Protein AF-A0A7X1ZLN8-F1 (afdb_mon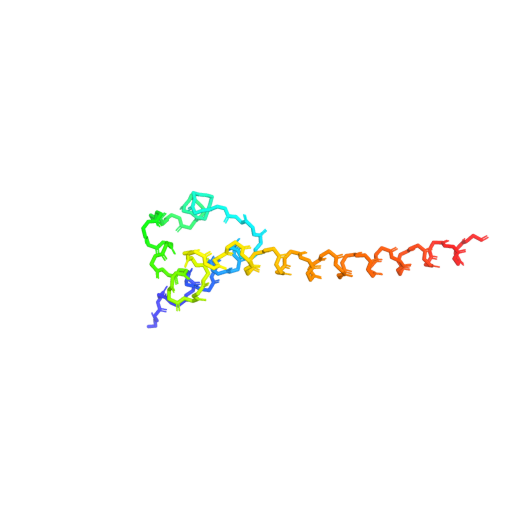omer_lite)

Foldseek 3Di:
DDPVPPLLVVLVVVVLVPDDLVVSCVVSVHDSVVSQVSCVVVVCDDPCNVVVSVVSVVVVVVVVVVVVVVVVVVVVVVD

Structure (mmCIF, N/CA/C/O backbone):
data_AF-A0A7X1ZLN8-F1
#
_entry.id   AF-A0A7X1ZLN8-F1
#
loop_
_atom_site.group_PDB
_atom_site.id
_atom_site.type_symbol
_atom_site.label_atom_id
_atom_site.label_alt_id
_atom_site.label_comp_id
_atom_site.label_asym_id
_atom_site.label_entity_id
_atom_site.label_seq_id
_atom_site.pdbx_PDB_ins_code
_atom_site.Cartn_x
_atom_site.Cartn_y
_atom_site.Cartn_z
_atom_site.occupancy
_atom_site.B_iso_or_equiv
_atom_site.auth_seq_id
_atom_site.auth_comp_id
_atom_site.auth_asym_id
_atom_site.auth_atom_id
_atom_site.pdbx_PDB_model_num
ATOM 1 N N . MET A 1 1 ? 6.522 -14.683 25.403 1.00 37.56 1 MET A N 1
ATOM 2 C CA . MET A 1 1 ? 6.964 -13.964 24.184 1.00 37.56 1 MET A CA 1
ATOM 3 C C . MET A 1 1 ? 5.743 -13.446 23.432 1.00 37.56 1 MET A C 1
ATOM 5 O O . MET A 1 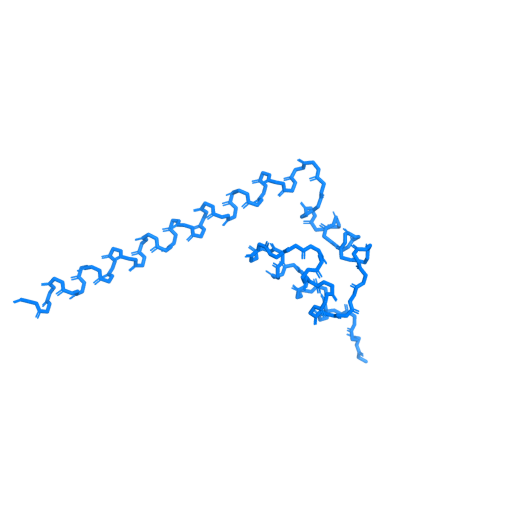1 ? 4.738 -14.141 23.350 1.00 37.56 1 MET A O 1
ATOM 9 N N . ASN A 1 2 ? 5.793 -12.187 23.003 1.00 42.69 2 ASN A N 1
ATOM 10 C CA . ASN A 1 2 ? 4.649 -11.317 22.721 1.00 42.69 2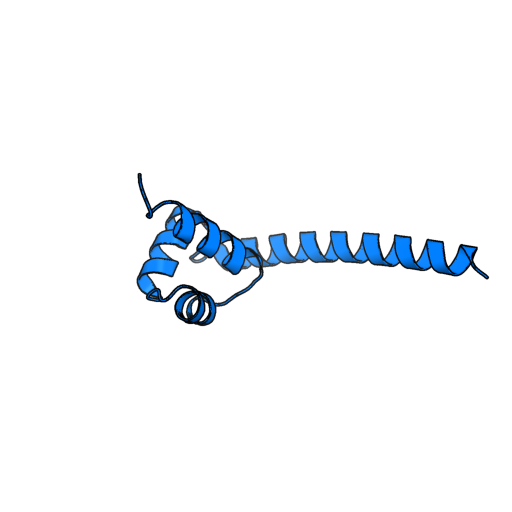 ASN A CA 1
ATOM 11 C C . ASN A 1 2 ? 4.208 -11.409 21.238 1.00 42.69 2 ASN A C 1
ATOM 13 O O . ASN A 1 2 ? 4.845 -10.815 20.380 1.00 42.69 2 ASN A O 1
ATOM 17 N N . ARG A 1 3 ? 3.120 -12.130 20.917 1.00 50.97 3 ARG A N 1
ATOM 18 C CA . ARG A 1 3 ? 2.587 -12.302 19.535 1.00 50.97 3 ARG A CA 1
ATOM 19 C C . ARG A 1 3 ? 1.947 -11.035 18.925 1.00 50.97 3 ARG A C 1
ATOM 21 O O . ARG A 1 3 ? 1.459 -11.068 17.800 1.00 50.97 3 ARG A O 1
ATOM 28 N N . SER A 1 4 ? 1.901 -9.926 19.664 1.00 52.09 4 SER A N 1
ATOM 29 C CA . SER A 1 4 ? 1.204 -8.690 19.271 1.00 52.09 4 SER A CA 1
ATOM 30 C C . SER A 1 4 ? 2.036 -7.736 18.391 1.00 52.09 4 SER A C 1
ATOM 32 O O . SER A 1 4 ? 1.470 -6.822 17.782 1.00 52.09 4 SER A O 1
ATOM 34 N N . SER A 1 5 ? 3.353 -7.952 18.274 1.00 57.12 5 SER A N 1
ATOM 35 C CA . SER A 1 5 ? 4.254 -7.110 17.470 1.00 57.12 5 SER A CA 1
ATOM 36 C C . SER A 1 5 ? 4.238 -7.429 15.969 1.00 57.12 5 SER A C 1
ATOM 38 O O . SER A 1 5 ? 4.412 -6.520 15.163 1.00 57.12 5 SER A O 1
ATOM 40 N N . ASP A 1 6 ? 3.966 -8.677 15.584 1.00 65.25 6 ASP A N 1
ATOM 41 C CA . ASP A 1 6 ? 4.118 -9.162 14.203 1.00 65.25 6 ASP A CA 1
ATOM 42 C C . ASP A 1 6 ? 3.046 -8.597 13.250 1.00 65.25 6 ASP A C 1
ATOM 44 O O . ASP A 1 6 ? 3.328 -7.843 12.314 1.00 65.25 6 ASP A O 1
ATOM 48 N N . LYS A 1 7 ? 1.766 -8.790 13.601 1.00 76.81 7 LYS A N 1
ATOM 49 C CA . LYS A 1 7 ? 0.626 -8.279 12.814 1.00 76.81 7 LYS A CA 1
ATOM 50 C C . LYS A 1 7 ? 0.648 -6.757 12.643 1.00 76.81 7 LYS A C 1
ATOM 52 O O . LYS A 1 7 ? 0.132 -6.217 11.669 1.00 76.81 7 LYS A O 1
ATOM 57 N N . SER A 1 8 ? 1.243 -6.056 13.603 1.00 82.25 8 SER A N 1
ATOM 58 C CA . SER A 1 8 ? 1.340 -4.600 13.620 1.00 82.25 8 SER A CA 1
ATOM 59 C C . SER A 1 8 ? 2.269 -4.047 12.538 1.00 82.25 8 SER A C 1
ATOM 61 O O . SER A 1 8 ? 1.966 -2.984 11.992 1.00 82.25 8 SER A O 1
ATOM 63 N N . GLY A 1 9 ? 3.376 -4.735 12.243 1.00 89.19 9 GLY A N 1
ATOM 64 C CA . GLY A 1 9 ? 4.281 -4.383 11.146 1.00 89.19 9 GLY A CA 1
ATOM 65 C C . GLY A 1 9 ? 3.694 -4.764 9.789 1.00 89.19 9 GLY A C 1
ATOM 66 O O . GLY A 1 9 ? 3.772 -3.995 8.829 1.00 89.19 9 GLY A O 1
ATOM 67 N N . GLU A 1 10 ? 3.010 -5.904 9.727 1.00 93.75 10 GLU A N 1
ATOM 68 C CA . GLU A 1 10 ? 2.432 -6.393 8.480 1.00 93.75 10 GLU A CA 1
ATOM 69 C C . GLU A 1 10 ? 1.278 -5.517 7.963 1.00 93.75 10 GLU A C 1
ATOM 71 O O . GLU A 1 10 ? 1.223 -5.219 6.770 1.00 93.75 10 GLU A O 1
ATOM 76 N N . ILE A 1 11 ? 0.428 -4.980 8.851 1.00 94.56 11 ILE A N 1
ATOM 77 C CA . ILE A 1 11 ? -0.597 -3.981 8.488 1.00 94.56 11 ILE A CA 1
ATOM 78 C C . ILE A 1 11 ? 0.027 -2.763 7.785 1.00 94.56 11 ILE A C 1
ATOM 80 O O . ILE A 1 11 ? -0.519 -2.271 6.796 1.00 94.56 11 ILE A O 1
ATOM 84 N N . ILE A 1 12 ? 1.165 -2.271 8.288 1.00 91.19 12 ILE A N 1
ATOM 85 C CA . ILE A 1 12 ? 1.856 -1.097 7.733 1.00 91.19 12 ILE A CA 1
ATOM 86 C C . ILE A 1 12 ? 2.421 -1.428 6.354 1.00 91.19 12 ILE A C 1
ATOM 88 O O . ILE A 1 12 ? 2.194 -0.676 5.406 1.00 91.19 12 ILE A O 1
ATOM 92 N N . LYS A 1 13 ? 3.110 -2.569 6.228 1.00 91.00 13 LYS A N 1
ATOM 93 C CA . LYS A 1 13 ? 3.690 -3.030 4.961 1.00 91.00 13 LYS A CA 1
ATOM 94 C C . LYS A 1 13 ? 2.617 -3.162 3.881 1.00 91.00 13 LYS A C 1
ATOM 96 O O . LYS A 1 13 ? 2.753 -2.573 2.812 1.00 91.00 13 LYS A O 1
ATOM 101 N N . LEU A 1 14 ? 1.522 -3.860 4.183 1.00 92.25 14 LEU A N 1
ATOM 102 C CA . LEU A 1 14 ? 0.412 -4.038 3.246 1.00 92.25 14 LEU A CA 1
ATOM 103 C C . LEU A 1 14 ? -0.257 -2.699 2.897 1.00 92.25 14 LEU A C 1
ATOM 105 O O . LEU A 1 14 ? -0.638 -2.487 1.746 1.00 92.25 14 LEU A O 1
ATOM 109 N N . ARG A 1 15 ? -0.364 -1.757 3.848 1.00 90.19 15 ARG A N 1
ATOM 110 C CA . ARG A 1 15 ? -0.925 -0.434 3.543 1.00 90.19 15 ARG A CA 1
ATOM 111 C C . ARG A 1 15 ? -0.035 0.372 2.601 1.00 90.19 15 ARG A C 1
ATOM 113 O O . ARG A 1 15 ? -0.567 0.963 1.667 1.00 90.19 15 ARG A O 1
ATOM 120 N N . LYS A 1 16 ? 1.285 0.369 2.809 1.00 85.00 16 LYS A N 1
ATOM 121 C CA . LYS A 1 16 ? 2.263 1.017 1.911 1.00 85.00 16 LYS A CA 1
ATOM 122 C C . LYS A 1 16 ? 2.295 0.382 0.519 1.00 85.00 16 LYS A C 1
ATOM 124 O O . LYS A 1 16 ? 2.540 1.057 -0.475 1.00 85.00 16 LYS A O 1
ATOM 129 N N . GLN A 1 17 ? 1.974 -0.907 0.429 1.00 86.06 17 GLN A N 1
ATOM 130 C CA . GLN A 1 17 ? 1.777 -1.588 -0.852 1.00 86.06 17 GLN A CA 1
ATOM 131 C C . GLN A 1 17 ? 0.500 -1.147 -1.587 1.00 86.06 17 GLN A C 1
ATOM 133 O O . GLN A 1 17 ? 0.375 -1.433 -2.774 1.00 86.06 17 GLN A O 1
ATOM 138 N N . GLY A 1 18 ? -0.410 -0.426 -0.922 1.00 85.38 18 GLY A N 1
ATOM 139 C CA . GLY A 1 18 ? -1.641 0.112 -1.503 1.00 85.38 18 GLY A CA 1
ATOM 140 C C . GLY A 1 18 ? -2.908 -0.666 -1.141 1.00 85.38 18 GLY A C 1
ATOM 141 O O . GLY A 1 18 ? -3.996 -0.294 -1.579 1.00 85.38 18 GLY A O 1
ATOM 142 N N . LEU A 1 19 ? -2.821 -1.717 -0.315 1.00 90.88 19 LEU A N 1
ATOM 143 C CA . LEU A 1 19 ? -3.995 -2.529 0.015 1.00 90.88 19 LEU A CA 1
ATOM 144 C C . LEU A 1 19 ? -5.014 -1.742 0.849 1.00 90.88 19 LEU A C 1
ATOM 146 O O . LEU A 1 19 ? -4.671 -0.968 1.752 1.00 90.88 19 LEU A O 1
ATOM 150 N N . THR A 1 20 ? -6.297 -1.974 0.566 1.00 91.12 20 THR A N 1
ATOM 151 C CA . THR A 1 20 ? -7.419 -1.407 1.325 1.00 91.12 20 THR A CA 1
ATOM 152 C C . THR A 1 20 ? -7.544 -2.068 2.699 1.00 91.12 20 THR A C 1
ATOM 154 O O . THR A 1 20 ? -7.068 -3.179 2.924 1.00 91.12 20 THR A O 1
ATOM 157 N N . TYR A 1 21 ? -8.237 -1.417 3.639 1.00 93.62 21 TYR A N 1
ATOM 158 C CA . TYR A 1 21 ? -8.454 -1.998 4.974 1.00 93.62 21 TYR A CA 1
ATOM 159 C C . TYR A 1 21 ? -9.244 -3.307 4.912 1.00 93.62 21 TYR A C 1
ATOM 161 O O . TYR A 1 21 ? -9.116 -4.139 5.802 1.00 93.62 21 TYR A O 1
ATOM 169 N N . GLN A 1 22 ? -10.059 -3.484 3.870 1.00 93.81 22 GLN A N 1
ATOM 170 C CA . GLN A 1 22 ? -10.774 -4.728 3.633 1.00 93.81 22 GLN A CA 1
ATOM 171 C C . GLN A 1 22 ? -9.819 -5.862 3.263 1.00 93.81 22 GLN A C 1
ATOM 173 O O . GLN A 1 22 ? -9.789 -6.858 3.974 1.00 93.81 22 GLN A O 1
ATOM 178 N N . ALA A 1 23 ? -8.985 -5.666 2.240 1.00 94.56 23 ALA A N 1
ATOM 179 C CA . ALA A 1 23 ? -8.028 -6.680 1.800 1.00 94.56 23 ALA A CA 1
ATOM 180 C C . ALA A 1 23 ? -7.029 -7.052 2.912 1.00 94.56 23 ALA A C 1
ATOM 182 O O . ALA A 1 23 ? -6.698 -8.220 3.104 1.00 94.56 23 ALA A O 1
ATOM 183 N N . ILE A 1 24 ? -6.580 -6.066 3.700 1.00 95.69 24 ILE A N 1
ATOM 184 C CA . ILE A 1 24 ? -5.723 -6.313 4.872 1.00 95.69 24 ILE A CA 1
ATOM 185 C C . ILE A 1 24 ? -6.472 -7.140 5.930 1.00 95.69 24 ILE A C 1
ATOM 187 O O . ILE A 1 24 ? -5.889 -8.041 6.531 1.00 95.69 24 ILE A O 1
ATOM 191 N N . GLY A 1 25 ? -7.752 -6.843 6.166 1.00 95.81 25 GLY A N 1
ATOM 192 C CA . GLY A 1 25 ? -8.582 -7.544 7.145 1.00 95.81 25 GLY A CA 1
ATOM 193 C C . GLY A 1 25 ? -8.847 -8.994 6.777 1.00 95.81 25 GLY A C 1
ATOM 194 O O . GLY A 1 25 ? -8.697 -9.865 7.628 1.00 95.81 25 GLY A O 1
ATOM 195 N N . GLU A 1 26 ? -9.153 -9.253 5.508 1.00 96.81 26 GLU A N 1
ATOM 196 C CA . GLU A 1 26 ? -9.314 -10.601 4.957 1.00 96.81 26 GLU A CA 1
ATOM 197 C C . GLU A 1 26 ? -8.009 -11.402 5.081 1.00 96.81 26 GLU A C 1
ATOM 199 O O . GLU A 1 26 ? -8.020 -12.530 5.566 1.00 96.81 26 GLU A O 1
ATOM 204 N N . LYS A 1 27 ? -6.862 -10.792 4.746 1.00 95.94 27 LYS A N 1
ATOM 205 C CA . LYS A 1 27 ? -5.555 -11.465 4.786 1.00 95.94 27 LYS A CA 1
ATOM 206 C C . LYS A 1 27 ? -5.064 -11.778 6.202 1.00 95.94 27 LYS A C 1
ATOM 208 O O . LYS A 1 27 ? -4.487 -12.835 6.431 1.00 95.94 27 LYS A O 1
ATOM 213 N N . LEU A 1 28 ? -5.251 -10.855 7.147 1.00 94.94 28 LEU A N 1
ATOM 214 C CA . LEU A 1 28 ? -4.717 -10.982 8.513 1.00 94.94 28 LEU A CA 1
ATOM 215 C C . LEU A 1 28 ? -5.750 -11.475 9.538 1.00 94.94 28 LEU A C 1
ATOM 217 O O . LEU A 1 28 ? -5.422 -11.614 10.726 1.00 94.94 28 LEU A O 1
ATOM 221 N N . ASN A 1 29 ? -6.981 -11.725 9.083 1.00 95.12 29 ASN A N 1
ATOM 222 C CA . ASN A 1 29 ? -8.156 -12.003 9.901 1.00 95.12 29 ASN A CA 1
ATOM 223 C C . ASN A 1 29 ? -8.353 -10.937 10.997 1.00 95.12 29 ASN A C 1
ATOM 225 O O . ASN A 1 29 ? -8.356 -11.222 12.197 1.00 95.12 29 ASN A O 1
ATOM 229 N N . LEU A 1 30 ? -8.419 -9.670 10.576 1.00 94.69 30 LEU A N 1
ATOM 230 C CA . LEU A 1 30 ? -8.552 -8.501 11.448 1.00 94.69 30 LEU A CA 1
ATOM 231 C C . LEU A 1 30 ? -9.730 -7.625 11.024 1.00 94.69 30 LEU A C 1
ATOM 233 O O . LEU A 1 30 ? -10.023 -7.459 9.843 1.00 94.69 30 LEU A O 1
ATOM 237 N N . SER A 1 31 ? -10.376 -6.981 11.997 1.00 95.88 31 SER A N 1
ATOM 238 C CA . SER A 1 31 ? -11.441 -6.024 11.699 1.00 95.88 31 SER A CA 1
ATOM 239 C C . SER A 1 31 ? -10.889 -4.734 11.080 1.00 95.88 31 SER A C 1
ATOM 241 O O . SER A 1 31 ? -9.799 -4.262 11.426 1.00 95.88 31 SER A O 1
ATOM 243 N N . LYS A 1 32 ? -11.696 -4.085 10.227 1.00 95.12 32 LYS A N 1
ATOM 244 C CA . LYS A 1 32 ? -11.372 -2.765 9.645 1.00 95.12 32 LYS A CA 1
ATOM 245 C C . LYS A 1 32 ? -11.059 -1.721 10.730 1.00 95.12 32 LYS A C 1
ATOM 247 O O . LYS A 1 32 ? -10.187 -0.876 10.543 1.00 95.12 32 LYS A O 1
ATOM 252 N N . VAL A 1 33 ? -11.722 -1.809 11.888 1.00 95.19 33 VAL A N 1
ATOM 253 C CA . VAL A 1 33 ? -11.498 -0.917 13.039 1.00 95.19 33 VAL A CA 1
ATOM 254 C C . VAL A 1 33 ? -10.114 -1.126 13.658 1.00 95.19 33 VAL A C 1
ATOM 256 O O . VAL A 1 33 ? -9.438 -0.144 13.971 1.00 95.19 33 VAL A O 1
ATOM 259 N N . ALA A 1 34 ? -9.668 -2.376 13.821 1.00 93.69 34 ALA A N 1
ATOM 260 C CA . ALA A 1 34 ? -8.334 -2.677 14.345 1.00 93.69 34 ALA A CA 1
ATOM 261 C C . ALA A 1 34 ? -7.237 -2.123 13.421 1.00 93.69 34 ALA A C 1
ATOM 263 O O . ALA A 1 34 ? -6.299 -1.472 13.886 1.00 93.69 34 ALA A O 1
ATOM 264 N N . ILE A 1 35 ? -7.414 -2.295 12.108 1.00 94.62 35 ILE A N 1
ATOM 265 C CA . ILE A 1 35 ? -6.509 -1.775 11.076 1.00 94.62 35 ILE A CA 1
ATOM 266 C C . ILE A 1 35 ? -6.472 -0.246 11.104 1.00 94.62 35 ILE A C 1
ATOM 268 O O . ILE A 1 35 ? -5.391 0.334 11.180 1.00 94.62 35 ILE A O 1
ATOM 272 N N . TYR A 1 36 ? -7.633 0.416 11.123 1.00 92.88 36 TYR A N 1
ATOM 273 C CA . TYR A 1 36 ? -7.709 1.875 11.209 1.00 92.88 36 TYR A CA 1
ATOM 274 C C . TYR A 1 36 ? -7.005 2.414 12.459 1.00 92.88 36 TYR A C 1
ATOM 276 O O . TYR A 1 36 ? -6.199 3.336 12.356 1.00 92.88 36 TYR A O 1
ATOM 284 N N . LYS A 1 37 ? -7.263 1.830 13.639 1.00 92.44 37 LYS A N 1
ATOM 285 C CA . LYS A 1 37 ? -6.614 2.252 14.892 1.00 92.44 37 LYS A CA 1
ATOM 286 C C . LYS A 1 37 ? -5.094 2.116 14.811 1.00 92.44 37 LYS A C 1
ATOM 288 O O . LYS A 1 37 ? -4.389 3.010 15.274 1.00 92.44 37 LYS A O 1
ATOM 293 N N . ARG A 1 38 ? -4.593 1.026 14.219 1.00 92.12 38 ARG A N 1
ATOM 294 C CA . ARG A 1 38 ? -3.155 0.814 14.024 1.00 92.12 38 ARG A CA 1
ATOM 295 C C . ARG A 1 38 ? -2.570 1.847 13.063 1.00 92.12 38 ARG A C 1
ATOM 297 O O . ARG A 1 38 ? -1.642 2.545 13.442 1.00 92.12 38 ARG A O 1
ATOM 304 N N . LEU A 1 39 ? -3.147 2.000 11.872 1.00 90.56 39 LEU A N 1
ATOM 305 C CA . LEU A 1 39 ? -2.657 2.935 10.855 1.00 90.56 39 LEU A CA 1
ATOM 306 C C . LEU A 1 39 ? -2.756 4.398 11.298 1.00 90.56 39 LEU A C 1
ATOM 308 O O . LEU A 1 39 ? -1.891 5.193 10.950 1.00 90.56 39 LEU A O 1
ATOM 312 N N . LYS A 1 40 ? -3.765 4.762 12.097 1.00 89.56 40 LYS A N 1
ATOM 313 C CA . LYS A 1 40 ? -3.897 6.115 12.652 1.00 89.56 40 LYS A CA 1
ATOM 314 C C . LYS A 1 40 ? -2.754 6.457 13.608 1.00 89.56 40 LYS A C 1
ATOM 316 O O . LYS A 1 40 ? -2.255 7.574 13.545 1.00 89.56 40 LYS A O 1
ATOM 321 N N . LYS A 1 41 ? -2.326 5.513 14.458 1.00 87.69 41 LYS A N 1
ATOM 322 C CA . LYS A 1 41 ? -1.163 5.707 15.348 1.00 87.69 41 LYS A CA 1
ATOM 323 C C . LYS A 1 41 ? 0.128 5.967 14.570 1.00 87.69 41 LYS A C 1
ATOM 325 O O . LYS A 1 41 ? 0.984 6.688 15.054 1.00 87.69 41 LYS A O 1
ATOM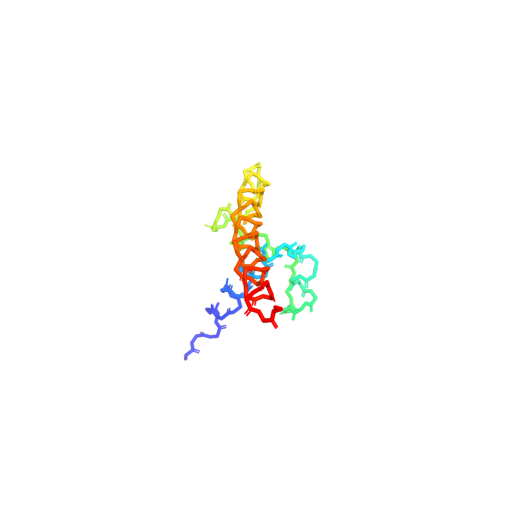 330 N N . GLU A 1 42 ? 0.224 5.410 13.369 1.00 84.62 42 GLU A N 1
ATOM 331 C CA . GLU A 1 42 ? 1.387 5.518 12.483 1.00 84.62 42 GLU A CA 1
ATOM 332 C C . GLU A 1 42 ? 1.246 6.660 11.452 1.00 84.62 42 GLU A C 1
ATOM 334 O O . GLU A 1 42 ? 2.048 6.763 10.532 1.00 84.62 42 GLU A O 1
ATOM 339 N N . GLY A 1 43 ? 0.197 7.493 11.534 1.00 83.69 43 GLY A N 1
ATOM 340 C CA . GLY A 1 43 ? -0.031 8.596 10.583 1.00 83.69 43 GLY A CA 1
ATOM 341 C C . GLY A 1 43 ? -0.455 8.167 9.167 1.00 83.69 43 GLY A C 1
ATOM 342 O O . GLY A 1 43 ? -0.516 8.986 8.251 1.00 83.69 43 GLY A O 1
ATOM 343 N N . LEU A 1 44 ? -0.795 6.891 8.974 1.00 84.50 44 LEU A N 1
ATOM 344 C CA . LEU A 1 44 ? -1.172 6.292 7.688 1.00 84.50 44 LEU A CA 1
ATOM 345 C C . LEU A 1 44 ? -2.692 6.232 7.464 1.00 84.50 44 LEU A C 1
ATOM 347 O O . LEU A 1 44 ? -3.154 5.663 6.472 1.00 84.50 44 LEU A O 1
ATOM 351 N N . ALA A 1 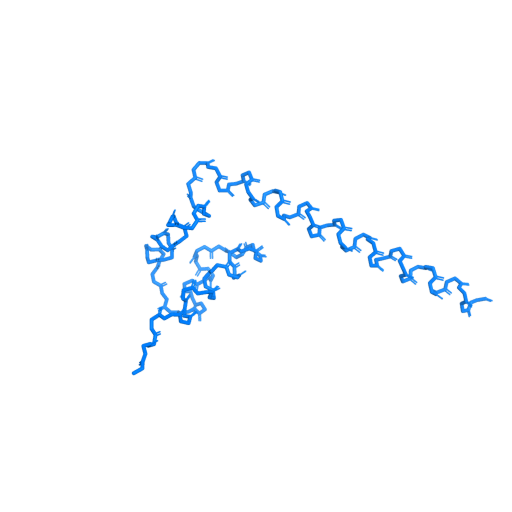45 ? -3.492 6.826 8.352 1.00 86.19 45 ALA A N 1
ATOM 352 C CA . ALA A 1 45 ? -4.947 6.942 8.230 1.00 86.19 45 ALA A CA 1
ATOM 353 C C . ALA A 1 45 ? -5.429 8.356 8.599 1.00 86.19 45 ALA A C 1
ATOM 355 O O . ALA A 1 45 ? -4.900 8.972 9.519 1.00 86.19 45 ALA A O 1
ATOM 356 N N . GLY A 1 46 ? -6.467 8.855 7.916 1.00 79.94 46 GLY A N 1
ATOM 357 C CA . GLY A 1 46 ? -7.036 10.197 8.131 1.00 79.94 46 GLY A CA 1
ATOM 358 C C . GLY A 1 46 ? -6.804 11.164 6.962 1.00 79.94 46 GLY A C 1
ATOM 359 O O . GLY A 1 46 ? -6.331 10.755 5.908 1.00 79.94 46 GLY A O 1
ATOM 360 N N . ARG A 1 47 ? -7.143 12.451 7.141 1.00 70.62 47 ARG A N 1
ATOM 361 C CA . ARG A 1 47 ? -7.151 13.478 6.073 1.00 70.62 47 ARG A CA 1
ATOM 362 C C . ARG A 1 47 ? -5.804 13.678 5.348 1.00 70.62 47 ARG A C 1
ATOM 364 O O . ARG A 1 47 ? -5.822 14.057 4.188 1.00 70.62 47 ARG A O 1
ATOM 371 N N . GLY A 1 48 ? -4.665 13.361 5.976 1.00 68.50 48 GLY A N 1
ATOM 372 C CA . GLY A 1 48 ? -3.329 13.390 5.343 1.00 68.50 48 GLY A CA 1
ATOM 373 C C . GLY A 1 48 ? -2.859 12.058 4.737 1.00 68.50 48 GLY A C 1
ATOM 374 O O . GLY A 1 48 ? -1.820 12.001 4.089 1.00 68.50 48 GLY A O 1
ATOM 375 N N . SER A 1 49 ? -3.621 10.975 4.922 1.00 76.19 49 SER A N 1
ATOM 376 C CA . SER A 1 49 ? -3.252 9.619 4.483 1.00 76.19 49 SER A CA 1
ATOM 377 C C . SER A 1 49 ? -3.133 9.500 2.964 1.00 76.19 49 SER A C 1
ATOM 379 O O . SER A 1 49 ? -2.271 8.769 2.480 1.00 76.19 49 SER A O 1
ATOM 381 N N . LEU A 1 50 ? -3.976 10.225 2.220 1.00 75.44 50 LEU A N 1
ATOM 382 C CA . LEU A 1 50 ? -3.951 10.211 0.759 1.00 75.44 50 LEU A CA 1
ATOM 383 C C . LEU A 1 50 ? -2.691 10.891 0.215 1.00 75.44 50 LEU A C 1
ATOM 385 O O . LEU A 1 50 ? -2.053 10.343 -0.672 1.00 75.44 50 LEU A O 1
ATOM 389 N N . VAL A 1 51 ? -2.289 12.030 0.789 1.00 80.06 51 VAL A N 1
ATOM 390 C CA . VAL A 1 51 ? -1.061 12.745 0.394 1.00 80.06 51 VAL A CA 1
ATOM 391 C C . VAL A 1 51 ? 0.170 11.867 0.624 1.00 80.06 51 VAL A C 1
ATOM 393 O O . VAL A 1 51 ? 0.993 11.724 -0.274 1.00 80.06 51 VAL A O 1
ATOM 396 N N . ASN A 1 52 ? 0.252 11.204 1.782 1.00 74.50 52 ASN A N 1
ATOM 397 C CA . ASN A 1 52 ? 1.342 10.270 2.073 1.00 74.50 52 ASN A CA 1
ATOM 398 C C . ASN A 1 52 ? 1.352 9.078 1.100 1.00 74.50 52 ASN A C 1
ATOM 400 O O . ASN A 1 52 ? 2.411 8.687 0.633 1.00 74.50 52 ASN A O 1
ATOM 404 N N . GLN A 1 53 ? 0.182 8.534 0.744 1.00 77.31 53 GLN A N 1
ATOM 405 C CA . GLN A 1 53 ? 0.086 7.454 -0.247 1.00 77.31 53 GLN A CA 1
ATOM 406 C C . GLN A 1 53 ? 0.516 7.884 -1.641 1.00 77.31 53 GLN A C 1
ATOM 408 O O . GLN A 1 53 ? 1.206 7.127 -2.310 1.00 77.31 53 GLN A O 1
ATOM 413 N N . VAL A 1 54 ? 0.110 9.074 -2.081 1.00 83.94 54 VAL A N 1
ATOM 414 C CA . VAL A 1 54 ? 0.518 9.605 -3.384 1.00 83.94 54 VAL A CA 1
ATOM 415 C C . VAL A 1 54 ? 2.035 9.786 -3.421 1.00 83.94 54 VAL A C 1
ATOM 417 O O . VAL A 1 54 ? 2.657 9.352 -4.383 1.00 83.94 54 VAL A O 1
ATOM 420 N N . ARG A 1 55 ? 2.637 10.323 -2.353 1.00 84.69 55 ARG A N 1
ATOM 421 C CA . ARG A 1 55 ? 4.095 10.469 -2.247 1.00 84.69 55 ARG A CA 1
ATOM 422 C C . ARG A 1 55 ? 4.825 9.120 -2.273 1.00 84.69 55 ARG A C 1
ATOM 424 O O . ARG A 1 55 ? 5.728 8.945 -3.081 1.00 84.69 55 ARG A O 1
ATOM 431 N N . ASP A 1 56 ? 4.402 8.157 -1.452 1.00 82.62 56 ASP A N 1
ATOM 432 C CA . ASP A 1 56 ? 5.007 6.815 -1.411 1.00 82.62 56 ASP A CA 1
ATOM 433 C C . ASP A 1 56 ? 4.875 6.093 -2.777 1.00 82.62 56 ASP A C 1
ATOM 435 O O . ASP A 1 56 ? 5.757 5.335 -3.185 1.00 82.62 56 ASP A O 1
ATOM 439 N N . LEU A 1 57 ? 3.772 6.314 -3.509 1.00 85.44 57 LEU A N 1
ATOM 440 C CA . LEU A 1 57 ? 3.591 5.790 -4.868 1.00 85.44 57 LEU A CA 1
ATOM 441 C C . LEU A 1 57 ? 4.516 6.473 -5.879 1.00 85.44 57 LEU A C 1
ATOM 443 O O . LEU A 1 57 ? 5.073 5.783 -6.726 1.00 85.44 57 LEU A O 1
ATOM 447 N N . GLN A 1 58 ? 4.696 7.792 -5.789 1.00 89.50 58 GLN A N 1
ATOM 448 C CA . GLN A 1 58 ? 5.628 8.533 -6.644 1.00 89.50 58 GLN A CA 1
ATOM 449 C C . GLN A 1 58 ? 7.068 8.041 -6.460 1.00 89.50 58 GLN A C 1
ATOM 451 O O . GLN A 1 58 ? 7.765 7.824 -7.444 1.00 89.50 58 GLN A O 1
ATOM 456 N N . GLU A 1 59 ? 7.497 7.796 -5.219 1.00 90.62 59 GLU A N 1
ATOM 457 C CA . GLU A 1 59 ? 8.820 7.228 -4.926 1.00 90.62 59 GLU A CA 1
ATOM 458 C C . GLU A 1 59 ? 9.004 5.851 -5.587 1.00 90.62 59 GLU A C 1
ATOM 460 O O . GLU A 1 59 ? 9.995 5.636 -6.282 1.00 90.62 59 GLU A O 1
ATOM 465 N N . ARG A 1 60 ? 8.010 4.957 -5.476 1.00 90.44 60 ARG A N 1
ATOM 466 C CA . ARG A 1 60 ? 8.043 3.631 -6.124 1.00 90.44 60 ARG A CA 1
ATOM 467 C C . ARG A 1 60 ? 8.060 3.705 -7.649 1.00 90.44 60 ARG A C 1
ATOM 469 O O . ARG A 1 60 ? 8.718 2.888 -8.283 1.00 90.44 60 ARG A O 1
ATOM 476 N N . VAL A 1 61 ? 7.324 4.642 -8.247 1.00 95.12 61 VAL A N 1
ATOM 477 C CA . VAL A 1 61 ? 7.349 4.845 -9.705 1.00 95.12 61 VAL A CA 1
ATOM 478 C C . VAL A 1 61 ? 8.745 5.275 -10.148 1.00 95.12 61 VAL A C 1
ATOM 480 O O . VAL A 1 61 ? 9.280 4.672 -11.070 1.00 95.12 61 VAL A O 1
ATOM 483 N N . ASN A 1 62 ? 9.374 6.216 -9.441 1.00 95.88 62 ASN A N 1
ATOM 484 C CA . A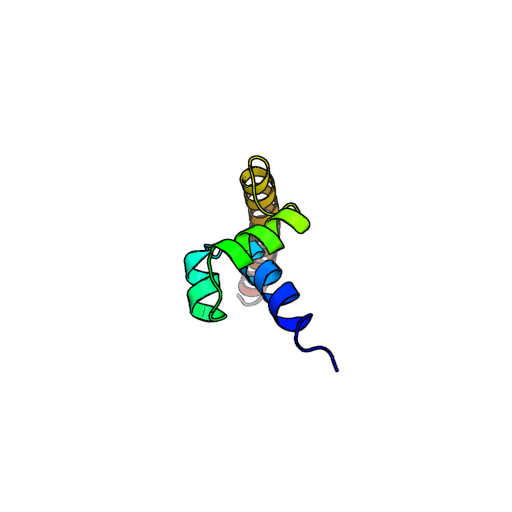SN A 1 62 ? 10.728 6.669 -9.766 1.00 95.88 62 ASN A CA 1
ATOM 485 C C . ASN A 1 62 ? 11.770 5.538 -9.669 1.00 95.88 62 ASN A C 1
ATOM 487 O O . ASN A 1 62 ? 12.720 5.501 -10.448 1.00 95.88 62 ASN A O 1
ATOM 491 N N . GLU A 1 63 ? 11.631 4.633 -8.696 1.00 96.00 63 GLU A N 1
ATOM 492 C CA . GLU A 1 63 ? 12.492 3.448 -8.570 1.00 96.00 63 GLU A CA 1
ATOM 493 C C . GLU A 1 63 ? 12.305 2.492 -9.755 1.00 96.00 63 GLU A C 1
ATOM 495 O O . GLU A 1 63 ? 13.284 2.116 -10.398 1.00 96.00 63 GLU A O 1
ATOM 500 N N . LEU A 1 64 ? 11.056 2.170 -10.104 1.00 95.81 64 LEU A N 1
ATOM 501 C CA . LEU A 1 64 ? 10.744 1.302 -11.243 1.00 95.81 64 LEU A CA 1
ATOM 502 C C . LEU A 1 64 ? 11.206 1.899 -12.576 1.00 95.81 64 LEU A C 1
ATOM 504 O O . LEU A 1 64 ? 11.692 1.174 -13.439 1.00 95.81 64 LEU A O 1
ATOM 508 N N . GLU A 1 65 ? 11.075 3.212 -12.758 1.00 97.75 65 GLU A N 1
ATOM 509 C CA . GLU A 1 65 ? 11.573 3.899 -13.950 1.00 97.75 65 GLU A CA 1
ATOM 510 C C . GLU A 1 65 ? 13.090 3.738 -14.095 1.00 97.75 65 GLU A C 1
ATOM 512 O O . GLU A 1 65 ? 13.566 3.439 -15.188 1.00 97.75 65 GLU A O 1
ATOM 517 N N . LYS A 1 66 ? 13.852 3.849 -12.997 1.00 97.38 66 LYS A N 1
ATOM 518 C CA . LYS A 1 66 ? 15.302 3.597 -13.016 1.00 97.38 66 LYS A CA 1
ATOM 519 C C . LYS A 1 66 ? 15.627 2.154 -13.390 1.00 97.38 66 LYS A C 1
ATOM 521 O O . LYS A 1 66 ? 16.466 1.941 -14.260 1.00 97.38 66 LYS A O 1
ATOM 526 N N . GLU A 1 67 ? 14.946 1.182 -12.785 1.00 97.19 67 GLU A N 1
ATOM 527 C CA . GLU A 1 67 ? 15.132 -0.239 -13.111 1.00 97.19 67 GLU A CA 1
ATOM 528 C C . GLU A 1 67 ? 14.848 -0.518 -14.596 1.00 97.19 67 GLU A C 1
ATOM 530 O O . GLU A 1 67 ? 15.599 -1.231 -15.264 1.00 97.19 67 GLU A O 1
ATOM 535 N N . VAL A 1 68 ? 13.793 0.086 -15.150 1.00 97.44 68 VAL A N 1
ATOM 536 C CA . VAL A 1 68 ? 13.450 -0.037 -16.572 1.00 97.44 68 VAL A CA 1
ATOM 537 C C . VAL A 1 68 ? 14.548 0.541 -17.467 1.00 97.44 68 VAL A C 1
ATOM 539 O O . VAL A 1 68 ? 14.885 -0.075 -18.480 1.00 97.44 68 VAL A O 1
ATOM 542 N N . GLU A 1 69 ? 15.124 1.692 -17.119 1.00 97.44 69 GLU A N 1
ATOM 543 C CA . GLU A 1 69 ? 16.223 2.287 -17.889 1.00 97.44 69 GLU A CA 1
ATOM 544 C C . GLU A 1 69 ? 17.500 1.438 -17.840 1.00 97.44 69 GLU A C 1
ATOM 546 O O . GLU A 1 69 ? 18.160 1.246 -18.865 1.00 97.44 69 GLU A O 1
ATOM 551 N N . GLU A 1 70 ? 17.820 0.850 -16.687 1.00 96.94 70 GLU A N 1
ATOM 552 C CA . GLU A 1 70 ? 18.941 -0.085 -16.556 1.00 96.94 70 GLU A CA 1
ATOM 553 C C . GLU A 1 70 ? 18.746 -1.325 -17.438 1.00 96.94 70 GLU A C 1
ATOM 555 O O . GLU A 1 70 ? 19.652 -1.707 -18.186 1.00 96.94 70 GLU A O 1
ATOM 560 N N . ILE A 1 71 ? 17.544 -1.910 -17.430 1.00 96.81 71 ILE A N 1
ATOM 561 C CA . ILE A 1 71 ? 17.201 -3.066 -18.269 1.00 96.81 71 ILE A CA 1
ATOM 562 C C . ILE A 1 71 ? 17.311 -2.712 -19.756 1.00 96.81 71 ILE A C 1
ATOM 564 O O . ILE A 1 71 ? 17.925 -3.460 -20.521 1.00 96.81 71 ILE A O 1
ATOM 568 N N . LYS A 1 72 ? 16.766 -1.565 -20.182 1.00 96.88 72 LYS A N 1
ATOM 569 C CA . LYS A 1 72 ? 16.884 -1.098 -21.574 1.00 96.88 72 LYS A CA 1
ATOM 570 C C . LYS A 1 72 ? 18.346 -0.970 -21.995 1.00 96.88 72 LYS A C 1
ATOM 572 O O . LYS A 1 72 ? 18.718 -1.449 -23.066 1.00 96.88 72 LYS A O 1
ATOM 577 N N . ALA A 1 73 ? 19.183 -0.370 -21.148 1.00 95.75 73 ALA A N 1
ATOM 578 C CA . ALA A 1 73 ? 20.607 -0.216 -21.420 1.00 95.75 73 ALA A CA 1
ATOM 579 C C . ALA A 1 73 ? 21.327 -1.569 -21.540 1.00 95.75 73 ALA A C 1
ATOM 581 O O . ALA A 1 73 ? 22.229 -1.710 -22.364 1.00 95.75 73 ALA A O 1
ATOM 582 N N . MET A 1 74 ? 20.934 -2.572 -20.750 1.00 95.62 74 MET A N 1
ATOM 583 C CA . MET A 1 74 ? 21.489 -3.924 -20.846 1.00 95.62 74 MET A CA 1
ATOM 584 C C . MET A 1 74 ? 21.110 -4.619 -22.154 1.00 95.62 74 MET A C 1
ATOM 586 O O . MET A 1 74 ? 21.983 -5.203 -22.790 1.00 95.62 74 MET A O 1
ATOM 590 N N . VAL A 1 75 ? 19.845 -4.528 -22.573 1.00 94.38 75 VAL A N 1
ATOM 591 C CA . VAL A 1 75 ? 19.371 -5.143 -23.824 1.00 94.38 75 VAL A CA 1
ATOM 592 C C . VAL A 1 75 ? 20.079 -4.538 -25.035 1.00 94.38 75 VAL A C 1
ATOM 594 O O . VAL A 1 75 ? 20.526 -5.273 -25.907 1.00 94.38 75 VAL A O 1
ATOM 597 N N . ILE A 1 76 ? 20.257 -3.213 -25.066 1.00 91.56 76 ILE A N 1
ATOM 598 C CA . ILE A 1 76 ? 20.973 -2.532 -26.157 1.00 91.56 76 ILE A CA 1
ATOM 599 C C . ILE A 1 76 ? 22.422 -3.024 -26.275 1.00 91.56 76 ILE A C 1
ATOM 601 O O . ILE A 1 76 ? 22.930 -3.142 -27.380 1.00 91.56 76 ILE A O 1
ATOM 605 N N . ARG A 1 77 ? 23.091 -3.337 -25.158 1.00 88.19 77 ARG A N 1
ATOM 606 C CA . ARG A 1 77 ? 24.476 -3.850 -25.165 1.00 88.19 77 ARG A CA 1
ATOM 607 C C . ARG A 1 77 ? 24.598 -5.302 -25.641 1.00 88.19 77 ARG A C 1
ATOM 609 O O . ARG A 1 77 ? 25.717 -5.766 -25.831 1.00 88.19 77 ARG A O 1
ATOM 616 N N . GLN A 1 78 ? 23.488 -6.032 -25.749 1.00 76.62 78 GLN A N 1
ATOM 617 C CA . GLN A 1 78 ? 23.451 -7.426 -26.204 1.00 76.62 78 GLN A CA 1
ATOM 618 C C . GLN A 1 78 ? 23.152 -7.560 -27.710 1.00 76.62 78 GLN A C 1
ATOM 620 O O . GLN A 1 78 ? 23.148 -8.684 -28.213 1.00 76.62 78 GLN A O 1
ATOM 625 N N . LEU A 1 79 ? 22.902 -6.443 -28.406 1.00 66.31 79 LEU A N 1
ATOM 626 C CA . LEU A 1 79 ? 22.679 -6.345 -29.854 1.00 66.31 79 LEU A CA 1
ATOM 627 C C . LEU A 1 79 ? 23.928 -5.805 -30.558 1.00 66.31 79 LEU A C 1
ATOM 629 O O . LEU A 1 79 ? 24.197 -6.281 -31.682 1.00 66.31 79 LEU A O 1
#

Sequence (79 aa):
MNRSSDKSGEIIKLRKQGLTYQAIGEKLNLSKVAIYKRLKKEGLAGRGSLVNQVRDLQERVNELEKEVEEIKAMVIRQL

pLDDT: mean 86.51, std 12.78, range [37.56, 97.75]

Radius of gyration: 17.34 Å; chains: 1; bounding box: 36×27×54 Å

Secondary structure (DSSP, 8-state):
--TTTHHHHHHHHHHHTT--HHHHHHHHT--HHHHHHHHHHTT-SSTTHHHHHHHHHHHHHHHHHHHHHHHHHHHHTT-